Protein AF-A0A966AWN7-F1 (afdb_monomer_lite)

Sequence (51 aa):
ISNTTPLPAKVYANEGLAQVLFFESDEVCETSYGDRGGKYQGQTGINPPRM

Foldseek 3Di:
DDDPDPDDDDDDPPDDDDDDDDDDDPDDDPADCVNVVNPCPPPDDDDDDDD

Radius of gyration: 16.67 Å; chains: 1; bounding box: 39×28×34 Å

Secondary structure (DSSP, 8-state):
----SSSPPP--TTS----------SS--SS-TTTTT-TTTT--S-PPPP-

Structure (mmCIF, N/CA/C/O backbone):
data_AF-A0A966AWN7-F1
#
_entry.id   AF-A0A966AWN7-F1
#
loop_
_atom_site.group_PDB
_atom_site.id
_atom_site.type_symbol
_atom_site.label_atom_id
_atom_site.label_alt_id
_atom_site.label_comp_id
_atom_site.label_asym_id
_atom_site.label_entity_id
_atom_site.label_seq_id
_atom_site.pdbx_PDB_ins_code
_atom_site.Cartn_x
_atom_site.Cartn_y
_atom_site.Cartn_z
_atom_site.occupancy
_atom_site.B_iso_or_equiv
_atom_site.auth_seq_id
_atom_site.auth_comp_id
_atom_site.auth_asym_id
_atom_site.auth_atom_id
_atom_site.pdbx_PDB_model_num
ATOM 1 N N . ILE A 1 1 ? 9.744 3.097 -2.057 1.00 91.31 1 ILE A N 1
ATOM 2 C CA . ILE A 1 1 ? 10.675 2.155 -2.724 1.00 91.31 1 ILE A CA 1
ATOM 3 C C . ILE A 1 1 ? 12.076 2.714 -2.538 1.00 91.31 1 ILE A C 1
ATOM 5 O O . ILE A 1 1 ? 12.263 3.891 -2.816 1.00 91.31 1 ILE A O 1
ATOM 9 N N . SER A 1 2 ? 13.009 1.922 -2.012 1.00 95.56 2 SER A N 1
ATOM 10 C CA . SER A 1 2 ? 14.415 2.313 -1.866 1.00 95.56 2 SER A CA 1
ATOM 11 C C . SER A 1 2 ? 15.282 1.241 -2.513 1.00 95.56 2 SER A C 1
ATOM 13 O O . SER A 1 2 ? 15.060 0.057 -2.269 1.00 95.56 2 SER A O 1
ATOM 15 N N . ASN A 1 3 ? 16.234 1.649 -3.347 1.00 97.06 3 ASN A N 1
ATOM 16 C CA . ASN A 1 3 ? 17.246 0.756 -3.894 1.00 97.06 3 ASN A CA 1
ATOM 17 C C . ASN A 1 3 ? 18.494 0.858 -3.016 1.00 97.06 3 ASN A C 1
ATOM 19 O O . ASN A 1 3 ? 19.124 1.910 -2.959 1.00 97.06 3 ASN A O 1
ATOM 23 N N . THR A 1 4 ? 18.833 -0.225 -2.321 1.00 97.19 4 THR A N 1
ATOM 24 C CA . THR A 1 4 ? 19.984 -0.287 -1.408 1.00 97.19 4 THR A CA 1
ATOM 25 C C . THR A 1 4 ? 21.264 -0.778 -2.090 1.00 97.19 4 THR A C 1
ATOM 27 O O . THR A 1 4 ? 22.277 -0.978 -1.424 1.00 97.19 4 THR A O 1
ATOM 30 N N . THR A 1 5 ? 21.242 -0.961 -3.415 1.00 95.75 5 THR A N 1
ATOM 31 C CA . THR A 1 5 ? 22.395 -1.375 -4.225 1.00 95.75 5 THR A CA 1
ATOM 32 C C . THR A 1 5 ? 22.888 -0.219 -5.107 1.00 95.75 5 THR A C 1
ATOM 34 O O . THR A 1 5 ? 22.100 0.661 -5.458 1.00 95.75 5 THR A O 1
ATOM 37 N N . PRO A 1 6 ? 24.172 -0.209 -5.519 1.00 95.81 6 PRO A N 1
ATOM 38 C CA . PRO A 1 6 ? 24.694 0.809 -6.435 1.00 95.81 6 PRO A CA 1
ATOM 39 C C . PRO A 1 6 ? 24.254 0.602 -7.895 1.00 95.81 6 PRO A C 1
ATOM 41 O O . PRO A 1 6 ? 24.534 1.448 -8.743 1.00 95.81 6 PRO A O 1
ATOM 44 N N . LEU A 1 7 ? 23.601 -0.520 -8.217 1.00 97.56 7 LEU A N 1
ATOM 45 C CA . LEU A 1 7 ? 23.154 -0.835 -9.572 1.00 97.56 7 LEU A CA 1
ATOM 46 C C . LEU A 1 7 ? 21.717 -0.336 -9.801 1.00 97.56 7 LEU A C 1
ATOM 48 O O . LEU A 1 7 ? 20.899 -0.417 -8.885 1.00 97.56 7 LEU A O 1
ATOM 52 N N . PRO A 1 8 ? 21.360 0.145 -11.007 1.00 96.56 8 PRO A N 1
ATOM 53 C CA . PRO A 1 8 ? 19.988 0.545 -11.311 1.00 96.56 8 PRO A CA 1
ATOM 54 C C . PRO A 1 8 ? 18.995 -0.621 -11.197 1.00 96.56 8 PRO A C 1
ATOM 56 O O . PRO A 1 8 ? 19.210 -1.682 -11.782 1.00 96.56 8 PRO A O 1
ATOM 59 N N . ALA A 1 9 ? 17.873 -0.393 -10.513 1.00 96.12 9 ALA A N 1
ATOM 60 C CA . ALA A 1 9 ? 16.742 -1.317 -10.467 1.00 96.12 9 ALA A CA 1
ATOM 61 C C . ALA A 1 9 ? 15.664 -0.877 -11.468 1.00 96.12 9 ALA A C 1
ATOM 63 O O . ALA A 1 9 ? 15.284 0.295 -11.500 1.00 96.12 9 ALA A O 1
ATOM 64 N N . LYS A 1 10 ? 15.172 -1.811 -12.287 1.00 95.56 10 LYS A N 1
ATOM 65 C CA . LYS A 1 10 ? 14.028 -1.583 -13.179 1.00 95.56 10 LYS A CA 1
ATOM 66 C C . LYS A 1 10 ? 12.774 -2.124 -12.507 1.00 95.56 10 LYS A C 1
ATOM 68 O O . LYS A 1 10 ? 12.803 -3.249 -12.024 1.00 95.56 10 LYS A O 1
ATOM 73 N N . VAL A 1 11 ? 11.721 -1.313 -12.496 1.00 95.06 11 VAL A N 1
ATOM 74 C CA . VAL A 1 11 ? 10.401 -1.670 -11.972 1.00 95.06 11 VAL A CA 1
ATOM 75 C C . VAL A 1 11 ? 9.387 -1.486 -13.097 1.00 95.06 11 VAL A C 1
ATOM 77 O O . VAL A 1 11 ? 9.385 -0.442 -13.755 1.00 95.06 11 VAL A O 1
ATOM 80 N N . TYR A 1 12 ? 8.559 -2.494 -13.347 1.00 97.00 12 TYR A N 1
ATOM 81 C CA . TYR A 1 12 ? 7.606 -2.543 -14.453 1.00 97.00 12 TYR A CA 1
ATOM 82 C C . TYR A 1 12 ? 6.162 -2.426 -13.964 1.00 97.00 12 TYR A C 1
ATOM 84 O O . TYR A 1 12 ? 5.785 -2.922 -12.905 1.00 97.00 12 TYR A O 1
ATOM 92 N N . ALA A 1 13 ? 5.317 -1.784 -14.771 1.00 96.56 13 ALA A N 1
ATOM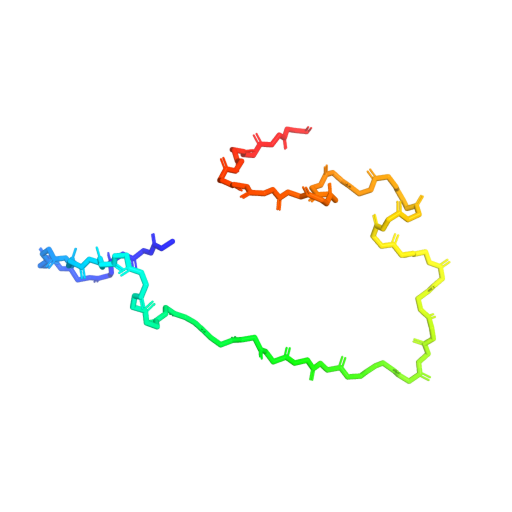 93 C CA . ALA A 1 13 ? 3.890 -1.725 -14.483 1.00 96.56 13 ALA A CA 1
ATOM 94 C C . ALA A 1 13 ? 3.287 -3.139 -14.459 1.00 96.56 13 ALA A C 1
ATOM 96 O O . ALA A 1 13 ? 3.541 -3.939 -15.359 1.00 96.56 13 ALA A O 1
ATOM 97 N N . ASN A 1 14 ? 2.442 -3.402 -13.459 1.00 95.25 14 ASN A N 1
ATOM 98 C CA . ASN A 1 14 ? 1.762 -4.681 -13.225 1.00 95.25 14 ASN A CA 1
ATOM 99 C C . ASN A 1 14 ? 2.667 -5.862 -12.829 1.00 95.25 14 ASN A C 1
ATOM 101 O O . ASN A 1 14 ? 2.181 -6.992 -12.784 1.00 95.25 14 ASN A O 1
ATOM 105 N N . GLU A 1 15 ? 3.946 -5.642 -12.506 1.00 96.69 15 GLU A N 1
ATOM 106 C CA . GLU A 1 15 ? 4.725 -6.679 -11.824 1.00 96.69 15 GLU A CA 1
ATOM 107 C C . GLU A 1 15 ? 4.310 -6.784 -10.347 1.00 96.69 15 GLU A C 1
ATOM 109 O O . GLU A 1 15 ? 3.837 -5.818 -9.740 1.00 96.69 15 GLU A O 1
ATOM 114 N N . GLY A 1 16 ? 4.478 -7.963 -9.749 1.00 95.94 16 GLY A N 1
ATOM 115 C CA . GLY A 1 16 ? 4.279 -8.111 -8.310 1.00 95.94 16 GLY A CA 1
ATOM 116 C C . GLY A 1 16 ? 5.315 -7.287 -7.539 1.00 95.94 16 GLY A C 1
ATOM 117 O O . GLY A 1 16 ? 6.509 -7.494 -7.721 1.00 95.94 16 GLY A O 1
ATOM 118 N N . LEU A 1 17 ? 4.866 -6.374 -6.669 1.00 95.12 17 LEU A N 1
ATOM 119 C CA . LEU A 1 17 ? 5.751 -5.505 -5.874 1.00 95.12 17 LEU A CA 1
ATOM 120 C C . LEU A 1 17 ? 5.772 -5.872 -4.384 1.00 95.12 17 LEU A C 1
ATOM 122 O O . LEU A 1 17 ? 6.818 -5.833 -3.740 1.00 95.12 17 LEU A O 1
ATOM 126 N N . ALA A 1 18 ? 4.607 -6.190 -3.824 1.00 96.06 18 ALA A N 1
ATOM 127 C CA . ALA A 1 18 ? 4.429 -6.511 -2.414 1.00 96.06 18 ALA A CA 1
ATOM 128 C C . ALA A 1 18 ? 3.175 -7.372 -2.215 1.00 96.06 18 ALA A C 1
ATOM 130 O O . ALA A 1 18 ? 2.324 -7.463 -3.101 1.00 96.06 18 ALA A O 1
ATOM 131 N N . GLN A 1 19 ? 3.051 -7.960 -1.027 1.00 97.12 19 GLN A N 1
ATOM 132 C CA . GLN A 1 19 ? 1.867 -8.686 -0.581 1.00 97.12 19 GLN A CA 1
ATOM 133 C C . GLN A 1 19 ? 1.245 -7.962 0.613 1.00 97.12 19 GLN A C 1
ATOM 135 O O . GLN A 1 19 ? 1.956 -7.481 1.495 1.00 97.12 19 GLN A O 1
ATOM 140 N N . VAL A 1 20 ? -0.085 -7.913 0.649 1.00 97.12 20 VAL A N 1
ATOM 141 C CA . VAL A 1 20 ? -0.828 -7.464 1.827 1.00 97.12 20 VAL A CA 1
ATOM 142 C C . VAL A 1 20 ? -1.191 -8.687 2.656 1.00 97.12 20 VAL A C 1
ATOM 144 O O . VAL A 1 20 ? -1.781 -9.638 2.143 1.00 97.12 20 VAL A O 1
ATOM 147 N N . LEU A 1 21 ? -0.827 -8.653 3.934 1.00 97.50 21 LEU A N 1
ATOM 148 C CA . LEU A 1 21 ? -1.259 -9.624 4.930 1.00 97.50 21 LEU A CA 1
ATOM 149 C C . LEU A 1 21 ? -2.282 -8.942 5.833 1.00 97.50 21 LEU A C 1
ATOM 1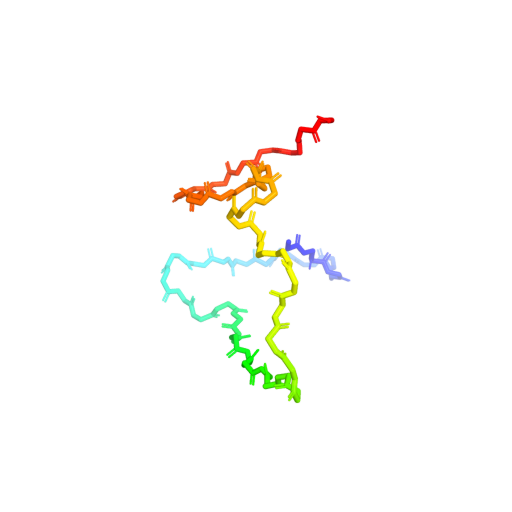51 O O . LEU A 1 21 ? -2.037 -7.841 6.327 1.00 97.50 21 LEU A O 1
ATOM 155 N N . PHE A 1 22 ? -3.427 -9.589 6.019 1.00 96.69 22 PHE A N 1
ATOM 156 C CA . PHE A 1 22 ? -4.482 -9.109 6.900 1.00 96.69 22 PHE A CA 1
ATOM 157 C C . PHE A 1 22 ? -4.373 -9.834 8.235 1.00 96.69 22 PHE A C 1
ATOM 159 O O . PHE A 1 22 ? -4.221 -11.054 8.268 1.00 96.69 22 PHE A O 1
ATOM 166 N N . PHE A 1 23 ? -4.447 -9.066 9.315 1.00 96.25 23 PHE A N 1
ATOM 167 C CA . PHE A 1 23 ? -4.456 -9.572 10.679 1.00 96.25 23 PHE A CA 1
ATOM 168 C C . PHE A 1 23 ? -5.782 -9.189 11.319 1.00 96.25 23 PHE A C 1
ATOM 170 O O . PHE A 1 23 ? -6.278 -8.080 11.108 1.00 96.25 23 PHE A O 1
ATOM 177 N N . GLU A 1 24 ? -6.353 -10.122 12.066 1.00 96.50 24 GLU A N 1
ATOM 178 C CA . GLU A 1 24 ? -7.575 -9.900 12.823 1.00 96.50 24 GLU A CA 1
ATOM 179 C C . GLU A 1 24 ? -7.253 -9.234 14.165 1.00 96.50 24 GLU A C 1
ATOM 181 O O . GLU A 1 24 ? -6.175 -9.427 14.729 1.00 96.50 24 GLU A O 1
ATOM 186 N N . SER A 1 25 ? -8.188 -8.416 14.637 1.00 95.94 25 SER A N 1
ATOM 187 C CA . SER A 1 25 ? -8.190 -7.855 15.984 1.00 95.94 25 SER A CA 1
ATOM 188 C C . SER A 1 25 ? -9.231 -8.604 16.801 1.00 95.94 25 SER A C 1
ATOM 190 O O . SER A 1 25 ? -10.306 -8.892 16.279 1.00 95.94 25 SER A O 1
ATOM 192 N N . ASP A 1 26 ? -8.946 -8.845 18.079 1.00 96.75 26 ASP A N 1
ATOM 193 C CA . ASP A 1 26 ? -9.908 -9.465 18.997 1.00 96.75 26 ASP A CA 1
ATOM 194 C C . ASP A 1 26 ? -11.129 -8.559 19.259 1.00 96.75 26 ASP A C 1
ATOM 196 O O . ASP A 1 26 ? -12.177 -9.031 19.685 1.00 96.75 26 ASP A O 1
ATOM 200 N N . GLU A 1 27 ? -11.007 -7.256 18.980 1.00 96.81 27 GLU A N 1
ATOM 201 C CA . GLU A 1 27 ? -12.043 -6.247 19.217 1.00 96.81 27 GLU A CA 1
ATOM 202 C C . GLU A 1 27 ? -12.252 -5.324 18.007 1.00 96.81 27 GLU A C 1
ATOM 204 O O . GLU A 1 27 ? -11.334 -5.065 17.216 1.00 96.81 27 GLU A O 1
ATOM 209 N N . VAL A 1 28 ? -13.463 -4.768 17.892 1.00 95.94 28 VAL A N 1
ATOM 210 C CA . VAL A 1 28 ? -13.798 -3.757 16.876 1.00 95.94 28 VAL A CA 1
ATOM 211 C C . VAL A 1 28 ? -13.083 -2.440 17.187 1.00 95.94 28 VAL A C 1
ATOM 213 O O . VAL A 1 28 ? -13.006 -2.008 18.334 1.00 95.94 28 VAL A O 1
ATOM 216 N N . CYS A 1 29 ? -12.584 -1.758 16.153 1.00 95.06 29 CYS A N 1
ATOM 217 C CA . CYS A 1 29 ? -11.991 -0.434 16.317 1.00 95.06 29 CYS A CA 1
ATOM 218 C C . CYS A 1 29 ? -13.026 0.574 16.849 1.00 95.06 29 CYS A C 1
ATOM 220 O O . CYS A 1 29 ? -14.049 0.791 16.206 1.00 95.06 29 CYS A O 1
ATOM 222 N N . GLU A 1 30 ? -12.722 1.260 17.956 1.00 97.12 30 GLU A N 1
ATOM 223 C CA . GLU A 1 30 ? -13.573 2.323 18.525 1.00 97.12 30 GLU A CA 1
ATOM 224 C C . GLU A 1 30 ? -13.806 3.487 17.546 1.00 97.12 30 GLU A C 1
ATOM 226 O O . GLU A 1 30 ? -14.873 4.091 17.500 1.00 97.12 30 GLU A O 1
ATOM 231 N N . THR A 1 31 ? -12.799 3.819 16.739 1.00 96.62 31 THR A N 1
ATOM 232 C CA . THR A 1 31 ? -12.895 4.817 15.671 1.00 96.62 31 THR A CA 1
ATOM 233 C C . THR A 1 31 ? -12.140 4.296 14.458 1.00 96.62 31 THR A C 1
ATOM 235 O O . THR A 1 31 ? -10.925 4.081 14.521 1.00 96.62 31 THR A O 1
ATOM 238 N N . SER A 1 32 ? -12.834 4.091 13.337 1.00 96.75 32 SER A N 1
ATOM 239 C CA . SER A 1 32 ? -12.174 3.646 12.110 1.00 96.75 32 SER A CA 1
ATOM 240 C C . SER A 1 32 ? -11.344 4.769 11.475 1.00 96.75 32 SER A C 1
ATOM 242 O O . SER A 1 32 ? -11.491 5.958 11.778 1.00 96.75 32 SER A O 1
ATOM 244 N N . TYR A 1 33 ? -10.472 4.413 10.527 1.00 96.75 33 TYR A N 1
ATOM 245 C CA . TYR A 1 33 ? -9.750 5.411 9.732 1.00 96.75 33 TYR A CA 1
ATOM 246 C C . TYR A 1 33 ? -10.708 6.334 8.953 1.00 96.75 33 TYR A C 1
ATOM 248 O O . TYR A 1 33 ? -10.379 7.499 8.731 1.00 96.75 33 TYR A O 1
ATOM 256 N N . GLY A 1 34 ? -11.889 5.834 8.573 1.00 96.88 34 GLY A N 1
ATOM 257 C CA . GLY A 1 34 ? -12.941 6.629 7.944 1.00 96.88 3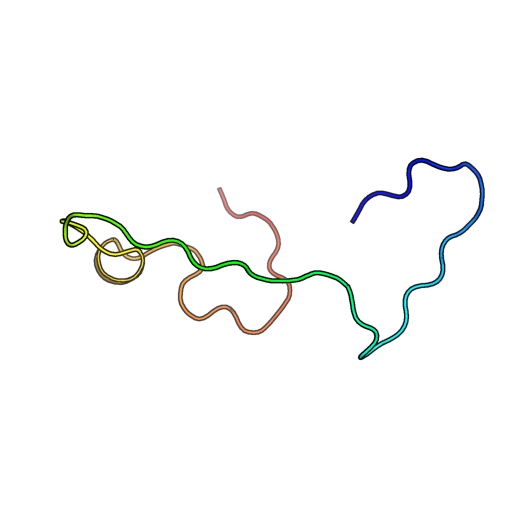4 GLY A CA 1
ATOM 258 C C . GLY A 1 34 ? -13.596 7.603 8.923 1.00 96.88 34 GLY A C 1
ATOM 259 O O . GLY A 1 34 ? -13.646 8.797 8.637 1.00 96.88 34 GLY A O 1
ATOM 260 N N . ASP A 1 35 ? -14.013 7.117 10.095 1.00 97.44 35 ASP A N 1
ATOM 261 C CA . ASP A 1 35 ? -14.743 7.915 11.096 1.00 97.44 35 ASP A CA 1
ATOM 262 C C . ASP A 1 35 ? -13.924 9.106 11.599 1.00 97.44 35 ASP A C 1
ATOM 264 O O . ASP A 1 35 ? -14.445 10.205 11.774 1.00 97.44 35 ASP A O 1
ATOM 268 N N . ARG A 1 36 ? -12.606 8.931 11.750 1.00 96.44 36 ARG A N 1
ATOM 269 C CA . ARG A 1 36 ? -11.697 10.015 12.161 1.00 96.44 36 ARG A CA 1
ATOM 270 C C . ARG A 1 36 ? -11.428 11.073 11.080 1.00 96.44 36 ARG A C 1
ATOM 272 O O . ARG A 1 36 ? -10.537 11.900 11.265 1.00 96.44 36 ARG A O 1
ATOM 279 N N . GLY A 1 37 ? -12.089 11.010 9.920 1.00 95.19 37 GLY A N 1
ATOM 280 C CA . GLY A 1 37 ? -11.769 11.865 8.771 1.00 95.19 37 GLY A CA 1
ATOM 281 C C . GLY A 1 37 ? -10.339 11.630 8.281 1.00 95.19 37 GLY A C 1
ATOM 282 O O . GLY A 1 37 ? -9.596 12.575 8.004 1.00 95.19 37 GLY A O 1
ATOM 283 N N . GLY A 1 38 ? -9.919 10.361 8.263 1.00 95.38 38 GLY A N 1
ATOM 284 C CA . GLY A 1 38 ? -8.539 9.972 8.038 1.00 95.38 38 GLY A CA 1
ATOM 285 C C . GLY A 1 38 ? -7.989 10.585 6.762 1.00 95.38 38 GLY A C 1
ATOM 286 O O . GLY A 1 38 ? -8.552 10.429 5.682 1.00 95.38 38 GLY A O 1
ATOM 287 N N . LYS A 1 39 ? -6.850 11.262 6.915 1.00 95.75 39 LYS A N 1
ATOM 288 C CA . LYS A 1 39 ? -6.170 12.044 5.886 1.00 95.75 39 LYS A CA 1
ATOM 289 C C . LYS A 1 39 ? -6.325 11.427 4.499 1.00 95.75 39 LYS A C 1
ATOM 291 O O . LYS A 1 39 ? -6.894 12.067 3.624 1.00 95.75 39 LYS A O 1
ATOM 296 N N . TYR A 1 40 ? -5.879 10.187 4.313 1.00 96.50 40 TYR A N 1
A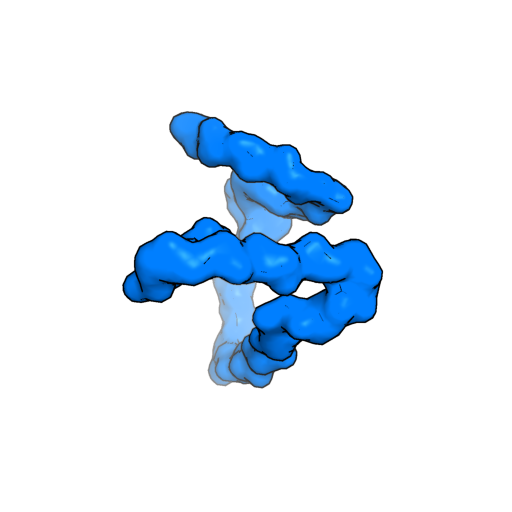TOM 297 C CA . TYR A 1 40 ? -5.750 9.520 3.014 1.00 96.50 40 TYR A CA 1
ATOM 298 C C . TYR A 1 40 ? -6.896 8.548 2.670 1.00 96.50 40 TYR A C 1
ATOM 300 O O . TYR A 1 40 ? -6.707 7.653 1.847 1.00 96.50 40 TYR A O 1
ATOM 308 N N . GLN A 1 41 ? -8.076 8.697 3.283 1.00 97.06 41 GLN A N 1
ATOM 309 C CA . GLN A 1 41 ? -9.225 7.835 2.991 1.00 97.06 41 GLN A CA 1
ATOM 310 C C . GLN A 1 41 ? -9.624 7.975 1.511 1.00 97.06 41 GLN A C 1
ATOM 312 O O . GLN A 1 41 ? -9.766 9.087 1.009 1.00 97.06 41 GLN A O 1
ATOM 317 N N . GLY A 1 42 ? -9.788 6.851 0.805 1.00 95.19 42 GLY A N 1
ATOM 318 C CA . GLY A 1 42 ? -10.191 6.849 -0.610 1.00 95.19 42 GLY A CA 1
ATOM 319 C C . GLY A 1 42 ? -9.108 7.290 -1.606 1.00 95.19 42 GLY A C 1
ATOM 320 O O . GLY A 1 42 ? -9.432 7.712 -2.713 1.00 95.19 42 GLY A O 1
ATOM 321 N N . GLN A 1 43 ? -7.825 7.224 -1.242 1.00 97.12 43 GLN A N 1
ATOM 322 C CA . GLN A 1 43 ? -6.725 7.566 -2.148 1.00 97.12 43 GLN A CA 1
ATOM 323 C C . GLN A 1 43 ? -6.660 6.623 -3.369 1.00 97.12 43 GLN A C 1
ATOM 325 O O . GLN A 1 43 ? -6.575 5.409 -3.217 1.00 97.12 43 GLN A O 1
ATOM 330 N N . THR A 1 44 ? -6.643 7.193 -4.579 1.00 96.75 44 THR A N 1
ATOM 331 C CA . THR A 1 44 ? -6.622 6.457 -5.863 1.00 96.75 44 THR A CA 1
ATOM 332 C C . THR A 1 44 ? -5.263 6.461 -6.572 1.00 96.75 44 THR A C 1
ATOM 334 O O . THR A 1 44 ? -5.067 5.719 -7.530 1.00 96.75 44 THR A O 1
ATOM 337 N N . GLY A 1 45 ? -4.319 7.290 -6.121 1.00 95.0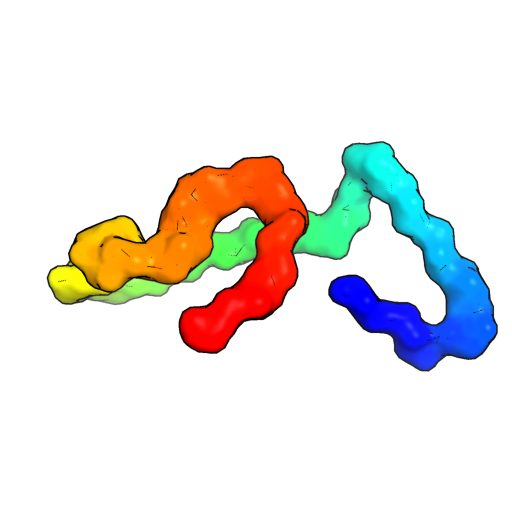6 45 GLY A N 1
ATOM 338 C CA . GLY A 1 45 ? -3.012 7.470 -6.754 1.00 95.06 45 GLY A CA 1
ATOM 339 C C . GLY A 1 45 ? -1.902 7.770 -5.752 1.00 95.06 45 GLY A C 1
ATOM 340 O O . GLY A 1 45 ? -2.054 7.556 -4.550 1.00 95.06 45 GLY A O 1
ATOM 341 N N . ILE A 1 46 ? -0.764 8.262 -6.241 1.00 94.31 46 ILE A N 1
ATOM 342 C CA . ILE A 1 46 ? 0.379 8.629 -5.395 1.00 94.31 46 ILE A CA 1
ATOM 343 C C . ILE A 1 46 ? 0.160 10.044 -4.856 1.00 94.31 46 ILE A C 1
ATOM 345 O O . ILE A 1 46 ? 0.216 11.010 -5.613 1.00 94.31 46 ILE A O 1
ATOM 349 N N . ASN A 1 47 ? -0.042 10.165 -3.543 1.00 94.00 47 ASN A N 1
ATOM 350 C CA . ASN A 1 47 ? -0.173 11.457 -2.875 1.00 94.00 47 ASN A CA 1
ATOM 351 C C . ASN A 1 47 ? 1.124 11.815 -2.132 1.00 94.00 47 ASN A C 1
ATOM 353 O O . ASN A 1 47 ? 1.632 10.976 -1.381 1.00 94.00 47 ASN A O 1
ATOM 357 N N . PRO A 1 48 ? 1.650 13.047 -2.278 1.00 93.94 48 PRO A N 1
ATOM 358 C CA . PRO A 1 48 ? 2.743 13.514 -1.438 1.00 93.94 48 PRO A CA 1
ATOM 359 C C . PRO A 1 48 ? 2.284 13.650 0.027 1.00 93.94 48 PRO A C 1
ATOM 361 O O . PRO A 1 48 ? 1.077 13.745 0.298 1.00 93.94 48 PRO A O 1
ATOM 364 N N . PRO A 1 49 ? 3.225 13.687 0.988 1.00 94.81 49 PRO A N 1
ATOM 365 C CA . PRO A 1 49 ? 2.896 13.942 2.382 1.00 94.81 49 PRO A CA 1
ATOM 366 C C . PRO A 1 49 ? 2.151 15.268 2.505 1.00 94.81 49 PRO A C 1
ATOM 368 O O . PRO A 1 49 ? 2.595 16.279 1.963 1.00 94.81 49 PRO A O 1
ATOM 371 N N . ARG A 1 50 ? 1.046 15.286 3.252 1.00 88.19 50 ARG A N 1
ATOM 372 C CA . ARG A 1 50 ? 0.534 16.558 3.779 1.00 88.19 50 ARG A CA 1
ATOM 373 C C . ARG A 1 50 ? 0.970 16.684 5.231 1.00 88.19 50 ARG A C 1
ATOM 375 O O . ARG A 1 50 ? 1.162 15.661 5.897 1.00 88.19 50 ARG A O 1
ATOM 382 N N . MET A 1 51 ? 1.091 17.9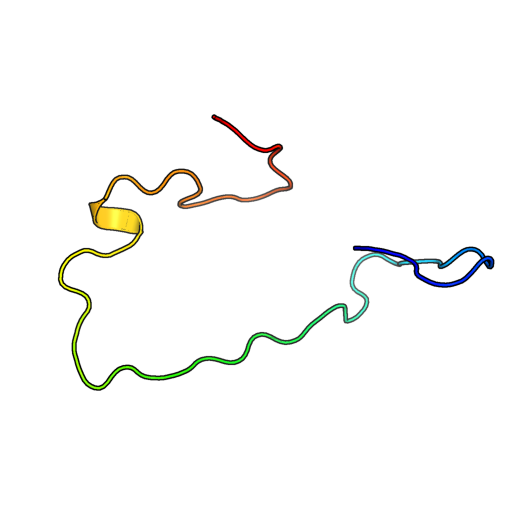15 5.707 1.00 80.56 51 MET A N 1
ATOM 383 C CA . MET A 1 51 ? 1.229 18.217 7.136 1.00 80.56 51 MET A CA 1
ATOM 384 C C . MET A 1 51 ? -0.131 18.113 7.816 1.00 80.56 51 MET A C 1
ATOM 386 O O . MET A 1 51 ? -1.139 18.276 7.086 1.00 80.56 51 MET A O 1
#

pLDDT: mean 95.6, std 2.64, range [80.56, 97.56]